Protein AF-A0A7S3UM24-F1 (afdb_monomer)

pLDDT: mean 87.11, std 9.87, range [46.16, 95.75]

InterPro domains:
  IPR007074 LicD/FKTN/FKRP, nucleotidyltransferase domain [PF04991] (9-44)

Structure (mmCIF, N/CA/C/O backbone):
data_AF-A0A7S3UM24-F1
#
_entry.id   AF-A0A7S3UM24-F1
#
loop_
_atom_site.group_PDB
_atom_site.id
_atom_site.type_symbol
_atom_site.label_atom_id
_atom_site.label_alt_id
_atom_site.label_comp_id
_atom_site.label_asym_id
_atom_site.label_entity_id
_atom_site.label_seq_id
_atom_site.pdbx_PDB_ins_code
_atom_site.Cartn_x
_atom_site.Cartn_y
_atom_site.Cartn_z
_atom_site.occupancy
_atom_site.B_iso_or_equiv
_atom_site.auth_seq_id
_atom_site.auth_comp_id
_atom_site.auth_asym_id
_atom_site.auth_atom_id
_atom_site.pdbx_PDB_model_num
ATOM 1 N N . MET A 1 1 ? -18.285 7.051 -3.704 1.00 47.06 1 MET A N 1
ATOM 2 C CA . MET A 1 1 ? -16.974 7.180 -3.045 1.00 47.06 1 MET A CA 1
ATOM 3 C C . MET A 1 1 ? -16.073 7.951 -3.973 1.00 47.06 1 MET A C 1
ATOM 5 O O . MET A 1 1 ? -16.120 7.690 -5.174 1.00 47.06 1 MET A O 1
ATOM 9 N N . ALA A 1 2 ? -15.362 8.944 -3.450 1.00 60.28 2 ALA A N 1
ATOM 10 C CA . ALA A 1 2 ? -14.297 9.575 -4.209 1.00 60.28 2 ALA A CA 1
ATOM 11 C C . ALA A 1 2 ? -13.080 8.645 -4.125 1.00 60.28 2 ALA A C 1
ATOM 13 O O . ALA A 1 2 ? -12.815 8.061 -3.082 1.00 60.28 2 ALA A O 1
ATOM 14 N N . SER A 1 3 ? -12.377 8.435 -5.235 1.00 76.69 3 SER A N 1
ATOM 15 C CA . SER A 1 3 ? -11.085 7.749 -5.179 1.00 76.69 3 SER A CA 1
ATOM 16 C C . SER A 1 3 ? -10.056 8.701 -4.569 1.00 76.69 3 SER A C 1
ATOM 18 O O . SER A 1 3 ? -10.046 9.886 -4.913 1.00 76.69 3 SER A O 1
ATOM 20 N N . VAL A 1 4 ? -9.160 8.183 -3.723 1.00 81.25 4 VAL A N 1
ATOM 21 C CA . VAL A 1 4 ? -7.978 8.921 -3.234 1.00 81.25 4 VAL A CA 1
ATOM 22 C C . VAL A 1 4 ? -7.049 9.307 -4.394 1.00 81.25 4 VAL A C 1
ATOM 24 O O . VAL A 1 4 ? -6.243 10.223 -4.266 1.00 81.25 4 VAL A O 1
ATOM 27 N N . GLY A 1 5 ? -7.209 8.675 -5.563 1.00 82.69 5 GLY A N 1
ATOM 28 C CA . GLY A 1 5 ? -6.452 8.997 -6.769 1.00 82.69 5 GLY A CA 1
ATOM 29 C C . GLY A 1 5 ? -5.032 8.447 -6.733 1.00 82.69 5 GLY A C 1
ATOM 30 O O . GLY A 1 5 ? -4.131 9.072 -7.289 1.00 82.69 5 GLY A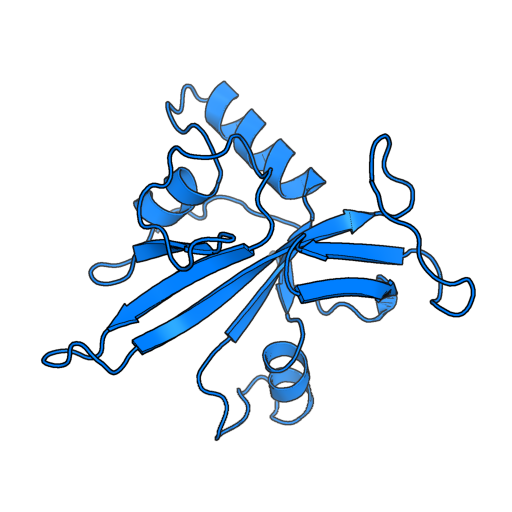 O 1
ATOM 31 N N . LEU A 1 6 ? -4.824 7.320 -6.048 1.00 85.62 6 LEU A N 1
ATOM 32 C CA . LEU A 1 6 ? -3.597 6.540 -6.175 1.00 85.62 6 LEU A CA 1
ATOM 33 C C . LEU A 1 6 ? -3.544 5.951 -7.584 1.00 85.62 6 LEU A C 1
ATOM 35 O O . LEU A 1 6 ? -4.440 5.201 -7.964 1.00 85.62 6 LEU A O 1
ATOM 39 N N . LYS A 1 7 ? -2.515 6.337 -8.335 1.00 86.00 7 LYS A N 1
ATOM 40 C CA . LYS A 1 7 ? -2.190 5.780 -9.649 1.00 86.00 7 LYS A CA 1
ATOM 41 C C . LYS A 1 7 ? -1.044 4.793 -9.504 1.00 86.00 7 LYS A C 1
ATOM 43 O O . LYS A 1 7 ? -0.483 4.661 -8.416 1.00 86.00 7 LYS A O 1
ATOM 48 N N . ASP A 1 8 ? -0.722 4.111 -10.600 1.00 88.88 8 ASP A N 1
ATOM 49 C CA . ASP A 1 8 ? 0.385 3.155 -10.665 1.00 88.88 8 ASP A CA 1
ATOM 50 C C . ASP A 1 8 ? 0.294 2.154 -9.506 1.00 88.88 8 ASP A C 1
ATOM 52 O O . ASP A 1 8 ? 1.189 2.022 -8.666 1.00 88.88 8 ASP A O 1
ATOM 56 N N . SER A 1 9 ? -0.879 1.524 -9.425 1.00 90.88 9 SER A N 1
ATOM 57 C CA . SER A 1 9 ? -1.206 0.501 -8.443 1.00 90.88 9 SER A CA 1
ATOM 58 C C . SER A 1 9 ? -1.236 -0.870 -9.111 1.00 90.88 9 SER A C 1
ATOM 60 O O . SER A 1 9 ? -1.591 -0.996 -10.284 1.00 90.88 9 SER A O 1
ATOM 62 N N . PHE A 1 10 ? -0.833 -1.909 -8.387 1.00 92.06 10 PHE A N 1
ATOM 63 C CA . PHE A 1 10 ? -0.557 -3.226 -8.953 1.00 92.06 10 PHE A CA 1
ATOM 64 C C . PHE A 1 10 ? -1.053 -4.340 -8.043 1.00 92.06 10 PHE A C 1
ATOM 66 O O . PHE A 1 10 ? -0.983 -4.226 -6.821 1.00 92.06 10 PHE A O 1
ATOM 73 N N . LEU A 1 11 ? -1.491 -5.449 -8.642 1.00 92.06 11 LEU A N 1
ATOM 74 C CA . LEU A 1 11 ? -1.609 -6.713 -7.918 1.00 92.06 11 LEU A CA 1
ATOM 75 C C . LEU A 1 11 ? -0.220 -7.320 -7.751 1.00 92.06 11 LEU A C 1
ATOM 77 O O . LEU A 1 11 ? 0.540 -7.407 -8.719 1.00 92.06 11 LEU A O 1
ATOM 81 N N . VAL A 1 12 ? 0.077 -7.797 -6.546 1.00 89.31 12 VAL A N 1
ATOM 82 C CA . VAL A 1 12 ? 1.339 -8.478 -6.234 1.00 89.31 12 VAL A CA 1
ATOM 83 C C . VAL A 1 12 ? 1.080 -9.800 -5.499 1.00 89.31 12 VAL A C 1
ATOM 85 O O . VAL A 1 12 ? -0.062 -10.138 -5.190 1.00 89.31 12 VAL A O 1
ATOM 88 N N . TRP A 1 13 ? 2.132 -10.600 -5.307 1.00 88.69 13 TRP A N 1
ATOM 89 C CA . TRP A 1 13 ? 2.124 -11.827 -4.493 1.00 88.69 13 TRP A CA 1
ATOM 90 C C . TRP A 1 13 ? 0.970 -12.814 -4.780 1.00 88.69 13 TRP A C 1
ATOM 92 O O . TRP A 1 13 ? 0.741 -13.190 -5.938 1.00 88.69 13 TRP A O 1
ATOM 102 N N . GLY A 1 14 ? 0.291 -13.297 -3.729 1.00 91.44 14 GLY A N 1
ATOM 103 C CA . GLY A 1 14 ? -0.810 -14.260 -3.813 1.00 91.44 14 GLY A CA 1
ATOM 104 C C . GLY A 1 14 ? -1.990 -13.710 -4.607 1.00 91.44 14 GLY A C 1
ATOM 105 O O . GLY A 1 14 ? -2.570 -14.426 -5.427 1.00 91.44 14 GLY A O 1
ATOM 106 N N . SER A 1 15 ? -2.243 -12.404 -4.494 1.00 93.31 15 SER A N 1
ATOM 107 C CA . SER A 1 15 ? -3.295 -11.715 -5.247 1.00 93.31 15 SER A CA 1
ATOM 108 C C . SER A 1 15 ? -3.053 -11.727 -6.755 1.00 93.31 15 SER A C 1
ATOM 110 O O . SER A 1 15 ? -3.957 -12.073 -7.521 1.00 93.31 15 SER A O 1
ATOM 112 N N . LEU A 1 16 ? -1.827 -11.441 -7.203 1.00 92.38 16 LEU A N 1
ATOM 113 C CA . LEU A 1 16 ? -1.450 -11.564 -8.615 1.00 92.38 16 LEU A CA 1
ATOM 114 C C . LEU A 1 16 ? -1.560 -13.014 -9.102 1.00 92.38 16 LEU A C 1
ATOM 116 O O . LEU A 1 16 ? -2.127 -13.294 -10.163 1.00 92.38 16 LEU A O 1
ATOM 120 N N . LEU A 1 17 ? -1.035 -13.956 -8.317 1.00 92.69 17 LEU A N 1
ATOM 121 C CA . LEU A 1 17 ? -1.061 -15.372 -8.664 1.00 92.69 17 LEU A CA 1
ATOM 122 C C . LEU A 1 17 ? -2.494 -15.901 -8.793 1.00 92.69 17 LEU A C 1
ATOM 124 O O . LEU A 1 17 ? -2.796 -16.649 -9.729 1.00 92.69 17 LEU A O 1
ATOM 128 N N . GLY A 1 18 ? -3.363 -15.510 -7.864 1.00 93.94 18 GLY A N 1
ATOM 129 C CA . GLY A 1 18 ? -4.779 -15.833 -7.870 1.00 93.94 18 GLY A CA 1
ATOM 130 C C . GLY A 1 18 ? -5.454 -15.284 -9.114 1.00 93.94 18 GLY A C 1
ATOM 131 O O . GLY A 1 18 ? -6.049 -16.055 -9.873 1.00 93.94 18 GLY A 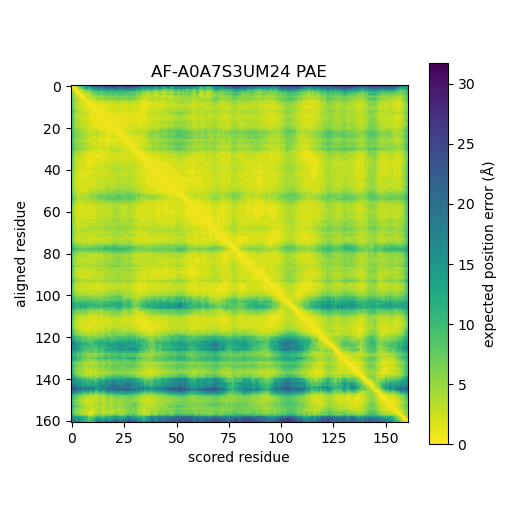O 1
ATOM 132 N N . TRP A 1 19 ? -5.262 -13.988 -9.379 1.00 93.44 19 TRP A N 1
ATOM 133 C CA . TRP A 1 19 ? -5.838 -13.317 -10.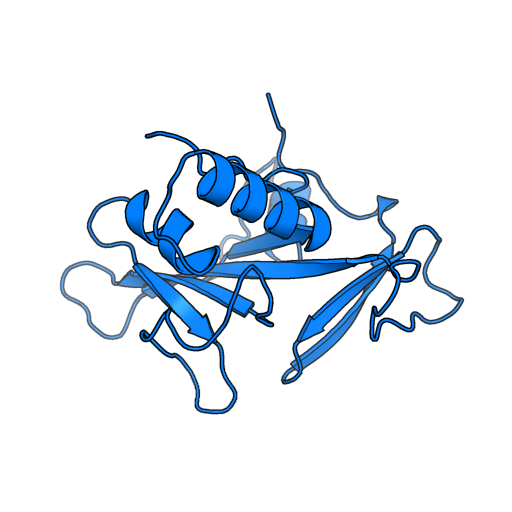539 1.00 93.44 19 TRP A CA 1
ATOM 134 C C . TRP A 1 19 ? -5.473 -14.045 -11.837 1.00 93.44 19 TRP A C 1
ATOM 136 O O . TRP A 1 19 ? -6.351 -14.373 -12.642 1.00 93.44 19 TRP A O 1
ATOM 146 N N . TYR A 1 20 ? -4.193 -14.389 -12.000 1.00 92.19 20 TYR A N 1
ATOM 147 C CA . TYR A 1 20 ? -3.691 -15.095 -13.177 1.00 92.19 20 TYR A CA 1
ATOM 148 C C . TYR A 1 20 ? -4.254 -16.520 -13.305 1.00 92.19 20 TYR A C 1
ATOM 150 O O . TYR A 1 20 ? -4.658 -16.939 -14.390 1.00 92.19 20 TYR A O 1
ATOM 158 N N . ARG A 1 21 ? -4.290 -17.290 -12.210 1.00 95.69 21 ARG A N 1
ATOM 159 C CA . ARG A 1 21 ? -4.699 -18.709 -12.233 1.00 95.69 21 ARG A CA 1
ATOM 160 C C . ARG A 1 21 ? -6.208 -18.921 -12.261 1.00 95.69 21 ARG A C 1
ATOM 162 O O . ARG A 1 21 ? -6.658 -19.991 -12.674 1.00 95.69 21 ARG A O 1
ATOM 169 N N . HIS A 1 22 ? -6.979 -17.941 -11.806 1.00 94.00 22 HIS A N 1
ATOM 170 C CA . HIS A 1 22 ? -8.405 -18.100 -11.533 1.00 94.00 22 HIS A CA 1
ATOM 171 C C . HIS A 1 22 ? -9.280 -17.102 -12.297 1.00 94.00 22 HIS A C 1
ATOM 173 O O . HIS A 1 22 ? -10.359 -16.756 -11.826 1.00 94.00 22 HIS A O 1
ATOM 179 N N . ASN A 1 23 ? -8.857 -16.671 -13.493 1.00 92.06 23 ASN A N 1
ATOM 180 C CA . ASN A 1 23 ? -9.622 -15.771 -14.369 1.00 92.06 23 ASN A CA 1
ATOM 181 C C . ASN A 1 23 ? -10.076 -14.486 -13.651 1.00 92.06 23 ASN A C 1
ATOM 183 O O . ASN A 1 23 ? -11.247 -14.109 -13.712 1.00 92.06 23 ASN A O 1
ATOM 187 N N . GLY A 1 24 ? -9.151 -13.843 -12.941 1.00 89.31 24 GLY A N 1
ATOM 188 C CA . GLY A 1 24 ? -9.425 -12.660 -12.130 1.00 89.31 24 GLY A CA 1
ATOM 189 C C . GLY A 1 24 ? -9.975 -12.945 -10.730 1.00 89.31 24 GLY A C 1
ATOM 190 O O . GLY A 1 24 ? -10.388 -12.015 -10.046 1.00 89.31 24 GLY A O 1
ATOM 191 N N . GLY A 1 25 ? -10.012 -14.212 -10.309 1.00 90.56 25 GLY A N 1
ATOM 192 C CA . GLY A 1 25 ? -10.391 -14.619 -8.956 1.00 90.56 25 GLY A CA 1
ATOM 193 C C . GLY A 1 25 ? -9.237 -14.576 -7.953 1.00 90.56 25 GLY A C 1
ATOM 194 O O . GLY A 1 25 ? -8.085 -14.369 -8.312 1.00 90.56 25 GLY A O 1
ATOM 195 N N . VAL A 1 26 ? -9.557 -14.825 -6.686 1.00 92.00 26 VAL A N 1
ATOM 196 C CA . VAL A 1 26 ? -8.577 -15.011 -5.604 1.00 92.00 26 VAL A CA 1
ATOM 197 C C . VAL A 1 26 ? -8.201 -16.486 -5.458 1.00 92.00 26 VAL A C 1
ATOM 199 O O . VAL A 1 26 ? -8.940 -17.370 -5.907 1.00 92.00 26 VAL A O 1
ATOM 202 N N . ILE A 1 27 ? -7.068 -16.773 -4.814 1.00 94.81 27 ILE A N 1
ATOM 203 C CA . ILE A 1 27 ? -6.740 -18.145 -4.419 1.00 94.81 27 ILE A CA 1
ATOM 204 C C . ILE A 1 27 ? -7.782 -18.598 -3.376 1.00 94.81 27 ILE A C 1
ATOM 206 O O . ILE A 1 27 ? -7.985 -17.901 -2.387 1.00 94.81 27 ILE A O 1
ATOM 210 N N . PRO A 1 28 ? -8.457 -19.756 -3.534 1.00 92.50 28 PRO A N 1
ATOM 211 C CA . PRO A 1 28 ? -9.575 -20.131 -2.653 1.00 92.50 28 PRO A CA 1
ATOM 212 C C . PRO A 1 28 ? -9.226 -20.342 -1.173 1.00 92.50 28 PRO A C 1
ATOM 214 O O . PRO A 1 28 ? -10.128 -20.484 -0.351 1.00 92.50 28 PRO A O 1
ATOM 217 N N . TRP A 1 29 ? -7.937 -20.446 -0.857 1.00 90.81 29 TRP A N 1
ATOM 218 C CA . TRP A 1 29 ? -7.412 -20.606 0.497 1.00 90.81 29 TRP A CA 1
ATOM 219 C C . TRP A 1 29 ? -6.520 -19.435 0.933 1.00 90.81 29 TRP A C 1
ATOM 221 O O . TRP A 1 29 ? -5.925 -19.535 2.004 1.00 90.81 29 TRP A O 1
ATOM 231 N N . ASP A 1 30 ? -6.413 -18.367 0.130 1.00 91.12 30 ASP A N 1
ATOM 232 C CA . ASP A 1 30 ? -5.825 -17.112 0.612 1.00 91.12 30 ASP A CA 1
ATOM 233 C C . ASP A 1 30 ? -6.726 -16.513 1.686 1.00 91.12 30 ASP A C 1
ATOM 235 O O . ASP A 1 30 ? -7.956 -16.624 1.629 1.00 91.12 30 ASP A O 1
ATOM 239 N N . PHE A 1 31 ? -6.097 -15.893 2.676 1.00 86.88 31 PHE A N 1
ATOM 240 C CA . PHE A 1 31 ? -6.780 -15.215 3.776 1.00 86.88 31 PHE A CA 1
ATOM 241 C C . PHE A 1 31 ? -6.604 -13.693 3.724 1.00 86.88 31 PHE A C 1
ATOM 243 O O . PHE A 1 31 ? -7.259 -12.980 4.486 1.00 86.88 31 PHE A O 1
ATOM 250 N N . ASP A 1 32 ? -5.787 -13.211 2.793 1.00 91.69 32 ASP A N 1
ATOM 251 C CA . ASP A 1 32 ? -5.442 -11.819 2.579 1.00 91.69 32 ASP A CA 1
ATOM 252 C C . ASP A 1 32 ? -5.394 -11.447 1.093 1.00 91.69 32 ASP A C 1
ATOM 254 O O . ASP A 1 32 ? -5.637 -12.257 0.193 1.00 91.69 32 ASP A O 1
ATOM 258 N N . GLY A 1 33 ? -5.183 -10.158 0.853 1.00 93.44 33 GLY A N 1
ATOM 259 C CA . GLY A 1 33 ? -4.892 -9.614 -0.460 1.00 93.44 33 GLY A CA 1
ATOM 260 C C . GLY A 1 33 ? -3.655 -8.731 -0.404 1.00 93.44 33 GLY A C 1
ATOM 261 O O . GLY A 1 33 ? -3.336 -8.185 0.645 1.00 93.44 33 GLY A O 1
ATOM 262 N N . ASP A 1 34 ? -3.013 -8.525 -1.546 1.00 92.38 34 ASP A N 1
ATOM 263 C CA . ASP A 1 34 ? -1.819 -7.704 -1.663 1.00 92.38 34 ASP A CA 1
ATOM 264 C C . ASP A 1 34 ? -1.934 -6.778 -2.865 1.00 92.38 34 ASP A C 1
ATOM 266 O O . ASP A 1 34 ? -2.082 -7.210 -4.019 1.00 92.38 34 ASP A O 1
ATOM 270 N N . ILE A 1 35 ? -1.806 -5.489 -2.588 1.00 93.12 35 ILE A N 1
ATOM 271 C CA . ILE A 1 35 ? -1.654 -4.456 -3.599 1.00 93.12 35 ILE A CA 1
ATOM 272 C C . ILE A 1 35 ? -0.357 -3.701 -3.356 1.00 93.12 35 ILE A C 1
ATOM 274 O O . ILE A 1 35 ? 0.104 -3.554 -2.227 1.00 93.12 35 ILE A O 1
ATOM 278 N N . ALA A 1 36 ? 0.231 -3.194 -4.426 1.00 92.19 36 ALA A N 1
ATOM 279 C CA . ALA A 1 36 ? 1.396 -2.336 -4.343 1.00 92.19 36 ALA A CA 1
ATOM 280 C C . ALA A 1 36 ? 1.154 -1.034 -5.097 1.00 92.19 36 ALA A C 1
ATOM 282 O O . ALA A 1 36 ? 0.377 -1.006 -6.049 1.00 92.19 36 ALA A O 1
ATOM 283 N N . VAL A 1 37 ? 1.807 0.043 -4.677 1.00 92.56 37 VAL A N 1
ATOM 284 C CA . VAL A 1 37 ? 1.711 1.366 -5.302 1.00 92.56 37 VAL A CA 1
ATOM 285 C C . VAL A 1 37 ? 3.106 1.953 -5.445 1.00 92.56 37 VAL A C 1
ATOM 287 O O . VAL A 1 37 ? 3.920 1.848 -4.524 1.00 92.56 37 VAL A O 1
ATOM 290 N N . MET A 1 38 ? 3.387 2.614 -6.570 1.00 91.00 38 MET A N 1
ATOM 291 C CA . MET A 1 38 ? 4.633 3.374 -6.698 1.00 91.00 38 MET A CA 1
ATOM 292 C C . MET A 1 38 ? 4.674 4.507 -5.675 1.00 91.00 38 MET A C 1
ATOM 294 O O . MET A 1 38 ? 3.788 5.366 -5.634 1.00 91.00 38 MET A O 1
ATOM 298 N N . LYS A 1 39 ? 5.741 4.560 -4.879 1.00 91.06 39 LYS A N 1
ATOM 299 C CA . LYS A 1 39 ? 5.935 5.576 -3.843 1.00 91.06 39 LYS A CA 1
ATOM 300 C C . LYS A 1 39 ? 5.958 6.989 -4.425 1.00 91.06 39 LYS A C 1
ATOM 302 O O . LYS A 1 39 ? 5.359 7.894 -3.851 1.00 91.06 39 LYS A O 1
ATOM 307 N N . GLU A 1 40 ? 6.548 7.164 -5.610 1.00 89.94 40 GLU A N 1
ATOM 308 C CA . GLU A 1 40 ? 6.502 8.421 -6.369 1.00 89.94 40 GLU A CA 1
ATOM 309 C C . GLU A 1 40 ? 5.061 8.848 -6.688 1.00 89.94 40 GLU A C 1
ATOM 311 O O . GLU A 1 40 ? 4.676 9.979 -6.383 1.00 89.94 40 GLU A O 1
ATOM 316 N N . SER A 1 41 ? 4.233 7.941 -7.227 1.00 91.56 41 SER A N 1
ATOM 317 C CA . SER A 1 41 ? 2.824 8.247 -7.496 1.00 91.56 41 SER A CA 1
ATOM 318 C C . SER A 1 41 ? 2.065 8.557 -6.209 1.00 91.56 41 SER A C 1
ATOM 320 O O . SER A 1 41 ? 1.225 9.456 -6.196 1.00 91.56 41 SER A O 1
ATOM 322 N N . CYS A 1 42 ? 2.339 7.831 -5.128 1.00 93.81 42 CYS A N 1
ATOM 323 C CA . CYS A 1 42 ? 1.709 8.081 -3.840 1.00 93.81 42 CYS A CA 1
ATOM 324 C C . CYS A 1 42 ? 2.055 9.480 -3.302 1.00 93.81 42 CYS A C 1
ATOM 326 O O . CYS A 1 42 ? 1.163 10.231 -2.896 1.00 93.81 42 CYS A O 1
ATOM 328 N N . ASN A 1 43 ? 3.332 9.866 -3.361 1.00 93.62 43 ASN A N 1
ATOM 329 C CA . ASN A 1 43 ? 3.792 11.189 -2.949 1.00 93.62 43 ASN A CA 1
ATOM 330 C C . ASN A 1 43 ? 3.139 12.292 -3.797 1.00 93.62 43 ASN A C 1
ATOM 332 O O . ASN A 1 43 ? 2.616 13.257 -3.241 1.00 93.62 43 ASN A O 1
ATOM 336 N N . ALA A 1 44 ? 3.049 12.104 -5.117 1.00 93.56 44 ALA A N 1
ATOM 337 C CA . ALA A 1 44 ? 2.353 13.036 -6.003 1.00 93.56 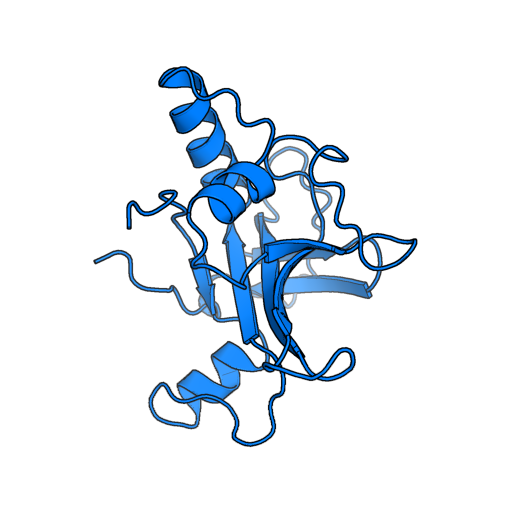44 ALA A CA 1
ATOM 338 C C . ALA A 1 44 ? 0.860 13.192 -5.646 1.00 93.56 44 ALA A C 1
ATOM 340 O O . ALA A 1 44 ? 0.307 14.296 -5.714 1.00 93.56 44 ALA A O 1
ATOM 341 N N . THR A 1 45 ? 0.196 12.109 -5.229 1.00 94.38 45 THR A N 1
ATOM 342 C CA . THR A 1 45 ? -1.190 12.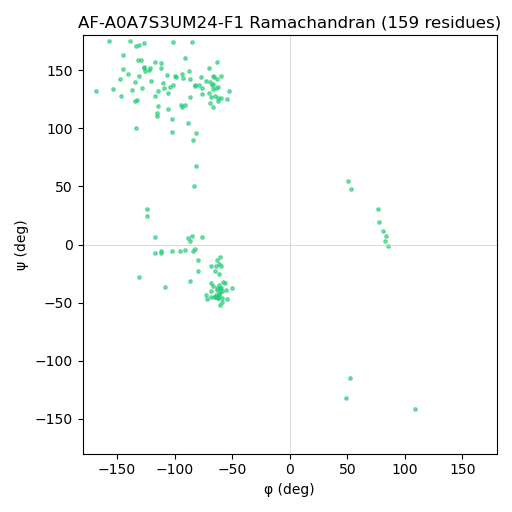154 -4.741 1.00 94.38 45 THR A CA 1
ATOM 343 C C . THR A 1 45 ? -1.307 12.976 -3.455 1.00 94.38 45 THR A C 1
ATOM 345 O O . THR A 1 45 ? -2.212 13.809 -3.347 1.00 94.38 45 THR A O 1
ATOM 348 N N . ILE A 1 46 ? -0.386 12.812 -2.502 1.00 95.50 46 ILE A N 1
ATOM 349 C CA . ILE A 1 46 ? -0.370 13.600 -1.261 1.00 95.50 46 ILE A CA 1
ATOM 350 C C . ILE A 1 46 ? -0.121 15.084 -1.535 1.00 95.50 46 ILE A C 1
ATOM 352 O O . ILE A 1 46 ? -0.884 15.922 -1.048 1.00 95.50 46 ILE A O 1
ATOM 356 N N . ASP A 1 47 ? 0.840 15.415 -2.394 1.00 95.06 47 ASP A N 1
ATOM 357 C CA . ASP A 1 47 ? 1.116 16.797 -2.797 1.00 95.06 47 ASP A CA 1
ATOM 358 C C . ASP A 1 47 ? -0.113 17.459 -3.442 1.00 95.06 47 ASP A C 1
ATOM 360 O O . ASP A 1 47 ? -0.444 18.624 -3.178 1.00 95.06 47 ASP A O 1
ATOM 364 N N . ALA A 1 48 ? -0.848 16.704 -4.265 1.00 94.25 48 ALA A N 1
ATOM 365 C CA . ALA A 1 48 ? -2.086 17.168 -4.880 1.00 94.25 48 ALA A CA 1
ATOM 366 C C . ALA A 1 48 ? -3.206 17.392 -3.847 1.00 94.25 48 ALA A C 1
ATOM 368 O O . ALA A 1 48 ? -4.000 18.327 -3.996 1.00 94.25 48 ALA A O 1
ATOM 369 N N . LEU A 1 49 ? -3.283 16.565 -2.800 1.00 93.88 49 LEU A N 1
ATOM 370 C CA . LEU A 1 49 ? -4.223 16.745 -1.690 1.00 93.88 49 LEU A CA 1
ATOM 371 C C . LEU A 1 49 ? -3.861 17.978 -0.849 1.00 93.88 49 LEU A C 1
ATOM 373 O O . LEU A 1 49 ? -4.741 18.796 -0.567 1.00 93.88 49 LEU A O 1
ATOM 377 N N . HIS A 1 50 ? -2.584 18.172 -0.507 1.00 94.56 50 HIS A N 1
ATOM 378 C CA . HIS A 1 50 ? -2.107 19.365 0.210 1.00 94.56 50 HIS A CA 1
ATOM 379 C C . HIS A 1 50 ? -2.358 20.646 -0.579 1.00 94.56 50 HIS A C 1
ATOM 381 O O . HIS A 1 50 ? -2.832 21.634 -0.020 1.00 94.56 50 HIS A O 1
ATOM 387 N N . SER A 1 51 ? -2.144 20.615 -1.895 1.00 94.75 51 SER A N 1
ATOM 388 C CA . SER A 1 51 ? -2.426 21.746 -2.790 1.00 94.75 51 SER A CA 1
ATOM 389 C C . SER A 1 51 ? -3.906 22.147 -2.805 1.00 94.75 51 SER A C 1
ATOM 391 O O . SER A 1 51 ? -4.238 23.300 -3.076 1.00 94.75 51 SER A O 1
ATOM 393 N N . LYS A 1 52 ? -4.811 21.213 -2.482 1.00 94.00 52 LYS A N 1
ATOM 394 C CA . LYS A 1 52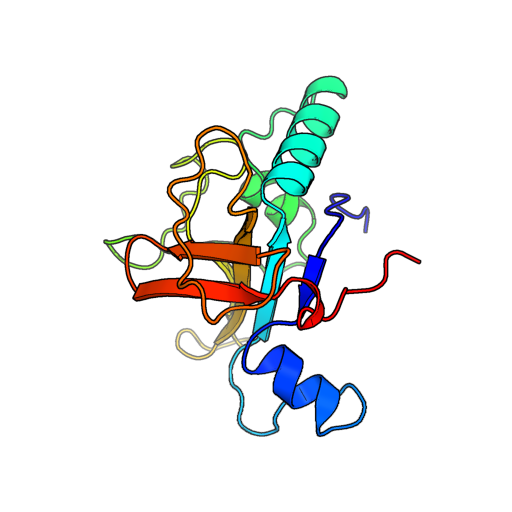 ? -6.253 21.461 -2.314 1.00 94.00 52 LYS A CA 1
ATOM 395 C C . LYS A 1 52 ? -6.632 21.879 -0.887 1.00 94.00 52 LYS A C 1
ATOM 397 O O . LYS A 1 52 ? -7.816 22.025 -0.594 1.00 94.00 52 LYS A O 1
ATOM 402 N N . GLY A 1 53 ? -5.652 22.076 -0.005 1.00 92.75 53 GLY A N 1
ATOM 403 C CA . GLY A 1 53 ? -5.858 22.436 1.396 1.00 92.75 53 GLY A CA 1
ATOM 404 C C . GLY A 1 53 ? -6.271 21.264 2.285 1.00 92.75 53 GLY A C 1
ATOM 405 O O . GLY A 1 53 ? -6.826 21.494 3.358 1.00 92.75 53 GLY A O 1
ATOM 406 N N . SER A 1 54 ? -6.034 20.019 1.855 1.00 90.06 54 SER A N 1
ATOM 407 C CA . SER A 1 54 ? -6.250 18.858 2.719 1.00 90.06 54 SER A CA 1
ATOM 408 C C . SER A 1 54 ? -5.305 18.907 3.923 1.00 90.06 54 SER A C 1
ATOM 410 O O . SER A 1 54 ? -4.113 19.163 3.768 1.00 90.06 54 SER A O 1
ATOM 412 N N . GLY A 1 55 ? -5.836 18.643 5.119 1.00 91.31 55 GLY A N 1
ATOM 413 C CA . GLY A 1 55 ? -5.063 18.555 6.363 1.00 91.31 55 GLY A CA 1
ATOM 414 C C . GLY A 1 55 ? -4.440 17.180 6.622 1.00 91.31 55 GLY A C 1
ATOM 415 O O . GLY A 1 55 ? -3.926 16.956 7.716 1.00 91.31 55 GLY A O 1
ATOM 416 N N . VAL A 1 56 ? -4.523 16.251 5.662 1.00 94.25 56 VAL A N 1
ATOM 417 C CA . VAL A 1 56 ? -3.957 14.898 5.793 1.00 94.25 56 VAL A CA 1
ATOM 418 C C . VAL A 1 56 ? -2.434 14.950 5.861 1.00 94.25 56 VAL A C 1
ATOM 420 O O . VAL A 1 56 ? -1.792 15.683 5.117 1.00 94.25 56 VAL A O 1
ATOM 423 N N . ARG A 1 57 ? -1.833 14.160 6.746 1.00 95.12 57 ARG A N 1
ATOM 424 C CA . ARG A 1 57 ? -0.375 14.070 6.913 1.00 95.12 57 ARG A CA 1
ATOM 425 C C . ARG A 1 57 ? 0.269 13.056 5.966 1.00 95.12 57 ARG A C 1
ATOM 427 O O . ARG A 1 57 ? 1.433 13.205 5.602 1.00 95.12 57 ARG A O 1
ATOM 434 N N . ASN A 1 58 ? -0.466 12.004 5.629 1.00 95.75 58 ASN A N 1
ATOM 435 C CA . ASN A 1 58 ? 0.031 10.847 4.899 1.00 95.75 58 ASN A CA 1
ATOM 436 C C . ASN A 1 58 ? -1.106 10.111 4.181 1.00 95.75 58 ASN A C 1
ATOM 438 O O . ASN A 1 58 ? -2.285 10.454 4.328 1.00 95.75 58 ASN A O 1
ATOM 442 N N . ILE A 1 59 ? -0.733 9.099 3.400 1.00 95.19 59 ILE A N 1
ATOM 443 C CA . ILE A 1 59 ? -1.675 8.333 2.586 1.00 95.19 59 ILE A CA 1
ATOM 444 C C . ILE A 1 59 ? -2.637 7.476 3.402 1.00 95.19 59 ILE A C 1
ATOM 446 O O . ILE A 1 59 ? -3.801 7.377 3.022 1.00 95.19 59 ILE A O 1
ATOM 450 N N . ALA A 1 60 ? -2.214 6.940 4.551 1.00 95.62 60 ALA A N 1
ATOM 451 C CA . ALA A 1 60 ? -3.103 6.157 5.406 1.00 95.62 60 ALA A CA 1
ATOM 452 C C . ALA A 1 60 ? -4.322 6.975 5.843 1.00 95.62 60 ALA A C 1
ATOM 454 O O . ALA A 1 60 ? -5.442 6.504 5.700 1.00 95.62 60 ALA A O 1
ATOM 455 N N . GLN A 1 61 ? -4.127 8.221 6.285 1.00 95.44 61 GLN A N 1
ATOM 456 C CA . GLN A 1 61 ? -5.234 9.104 6.676 1.00 95.44 61 GLN A CA 1
ATOM 457 C C . GLN A 1 61 ? -6.170 9.444 5.511 1.00 95.44 61 GLN A C 1
ATOM 459 O O . GLN A 1 61 ? -7.379 9.558 5.701 1.00 95.44 61 GLN A O 1
ATOM 464 N N . ALA A 1 62 ? -5.615 9.634 4.310 1.00 94.31 62 ALA A N 1
ATOM 465 C CA . ALA A 1 62 ? -6.409 9.936 3.124 1.00 94.31 62 ALA A CA 1
ATOM 466 C C . ALA A 1 62 ? -7.267 8.737 2.692 1.00 94.31 62 ALA A C 1
ATOM 468 O O . ALA A 1 62 ? -8.423 8.923 2.325 1.00 94.31 62 ALA A O 1
ATOM 469 N N . VAL A 1 63 ? -6.716 7.521 2.758 1.00 93.81 63 VAL A N 1
ATOM 470 C CA . VAL A 1 63 ? -7.447 6.287 2.439 1.00 93.81 63 VAL A CA 1
ATOM 471 C C . VAL A 1 63 ? -8.466 5.951 3.518 1.00 93.81 63 VAL A C 1
ATOM 473 O O . VAL A 1 63 ? -9.616 5.699 3.176 1.00 93.81 63 VAL A O 1
ATOM 476 N N . ASP A 1 64 ? -8.087 6.011 4.796 1.00 94.50 64 ASP A N 1
ATOM 477 C CA . ASP A 1 64 ? -8.963 5.694 5.932 1.00 94.50 64 ASP A CA 1
ATOM 478 C C . ASP A 1 64 ? -10.256 6.524 5.921 1.00 94.50 64 ASP A C 1
ATOM 480 O O . ASP A 1 64 ? -11.343 5.993 6.131 1.00 94.50 64 ASP A O 1
ATOM 484 N N . ALA A 1 65 ? -10.165 7.806 5.548 1.00 92.25 65 ALA A N 1
ATOM 485 C CA . ALA A 1 65 ? -11.319 8.697 5.435 1.00 92.25 65 ALA A CA 1
ATOM 486 C C . ALA A 1 65 ? -12.335 8.295 4.344 1.00 92.25 65 ALA A C 1
ATOM 488 O O . ALA A 1 65 ? -13.497 8.700 4.415 1.00 92.25 65 ALA A O 1
ATOM 489 N N . GLU A 1 66 ? -11.915 7.526 3.337 1.00 92.25 66 GLU A N 1
ATOM 490 C CA . GLU A 1 66 ? -12.764 7.063 2.231 1.00 92.25 66 GLU A CA 1
ATOM 491 C C . GLU A 1 66 ? -13.206 5.598 2.395 1.00 92.25 66 GLU A C 1
ATOM 493 O O . GLU A 1 66 ? -14.012 5.102 1.596 1.00 92.25 66 GLU A O 1
ATOM 498 N N . LEU A 1 67 ? -12.699 4.889 3.412 1.00 91.81 67 LEU A N 1
ATOM 499 C CA . LEU A 1 67 ? -13.039 3.490 3.640 1.00 91.81 67 LEU A CA 1
ATOM 500 C C . LEU A 1 67 ? -14.521 3.322 4.031 1.00 91.81 67 LEU A C 1
ATOM 502 O O . LEU A 1 67 ? -15.101 4.163 4.725 1.00 91.81 67 LEU A O 1
ATOM 506 N N . PRO A 1 68 ? -15.177 2.226 3.601 1.00 91.50 68 PRO A N 1
ATOM 507 C CA . PRO A 1 68 ? -16.528 1.913 4.049 1.00 91.50 68 PRO A CA 1
ATOM 508 C C . PRO A 1 68 ? -16.581 1.657 5.561 1.00 91.50 68 PRO A C 1
ATOM 510 O O . PRO A 1 68 ? -15.606 1.222 6.168 1.00 91.50 68 PRO A O 1
ATOM 513 N N . GLU A 1 69 ? -17.763 1.823 6.158 1.00 90.50 69 GLU A N 1
ATOM 514 C CA . GLU A 1 69 ? -17.977 1.519 7.577 1.00 90.50 69 GLU A CA 1
ATOM 515 C C . GLU A 1 69 ? -17.517 0.093 7.939 1.00 90.50 69 GLU A C 1
ATOM 517 O O . GLU A 1 69 ? -17.860 -0.890 7.272 1.00 90.50 69 GLU A O 1
ATOM 522 N N . GLY A 1 70 ? -16.750 -0.008 9.028 1.00 89.94 70 GLY A N 1
ATOM 523 C CA . GLY A 1 70 ? -16.203 -1.263 9.541 1.00 89.94 70 GLY A CA 1
ATOM 524 C C . GLY A 1 70 ? -14.887 -1.702 8.898 1.00 89.94 70 GLY A C 1
ATOM 525 O O . GLY A 1 70 ? -14.368 -2.742 9.298 1.00 89.94 70 GLY A O 1
ATOM 526 N N . TYR A 1 71 ? -14.367 -0.944 7.931 1.00 93.06 71 TYR A N 1
ATOM 527 C CA . TYR A 1 71 ? -12.983 -1.042 7.481 1.00 93.06 71 TYR A CA 1
ATOM 528 C C . TYR A 1 71 ? -12.158 0.062 8.136 1.00 93.06 71 TYR A C 1
ATOM 530 O O . TYR A 1 71 ? -12.657 1.171 8.329 1.00 93.06 71 TYR A O 1
ATOM 538 N N . HIS A 1 72 ? -10.902 -0.234 8.447 1.00 93.31 72 HIS A N 1
ATOM 539 C CA . HIS A 1 72 ? -9.961 0.744 8.984 1.00 93.31 72 HIS A CA 1
ATOM 540 C C . HIS A 1 72 ? -8.554 0.469 8.466 1.00 93.31 72 HIS A C 1
ATOM 542 O O . HIS A 1 72 ? -8.196 -0.671 8.160 1.00 93.31 72 HIS A O 1
ATOM 548 N N . MET A 1 73 ? -7.763 1.529 8.357 1.00 95.75 73 MET A N 1
ATOM 549 C CA . MET A 1 73 ? -6.351 1.442 8.020 1.00 95.75 73 MET A CA 1
ATOM 550 C C . MET A 1 73 ? -5.514 1.217 9.283 1.00 95.75 73 MET A C 1
ATOM 552 O O . MET A 1 73 ? -5.766 1.818 10.329 1.00 95.75 73 MET A O 1
ATOM 556 N N . VAL A 1 74 ? -4.469 0.403 9.171 1.00 95.12 74 VAL A N 1
ATOM 557 C CA . VAL A 1 74 ? -3.419 0.246 10.182 1.00 95.12 74 VAL A CA 1
ATOM 558 C C . VAL A 1 74 ? -2.040 0.333 9.537 1.00 95.12 74 VAL A C 1
ATOM 560 O O . VAL A 1 74 ? -1.874 0.131 8.334 1.00 95.12 74 VAL A O 1
ATOM 563 N N . THR A 1 75 ? -1.043 0.641 10.359 1.00 93.75 75 THR A N 1
ATOM 564 C CA . THR A 1 75 ? 0.371 0.585 9.979 1.00 93.75 75 THR A CA 1
ATOM 565 C C . THR A 1 75 ? 0.999 -0.683 10.532 1.00 93.75 75 THR A C 1
ATOM 567 O O . THR A 1 75 ? 0.768 -1.011 11.697 1.00 93.75 75 THR A O 1
ATOM 570 N N . ILE A 1 76 ? 1.822 -1.359 9.735 1.00 89.44 76 ILE A N 1
ATOM 571 C CA . ILE A 1 76 ? 2.639 -2.478 10.207 1.00 89.44 76 ILE A CA 1
ATOM 572 C C . ILE A 1 76 ? 4.028 -1.945 10.578 1.00 89.44 76 ILE A C 1
ATOM 574 O O . ILE A 1 76 ? 4.717 -1.341 9.755 1.00 89.44 76 ILE A O 1
ATOM 578 N N . THR A 1 77 ? 4.417 -2.115 11.842 1.00 82.62 77 THR A N 1
ATOM 579 C CA . THR A 1 77 ? 5.673 -1.618 12.426 1.00 82.62 77 THR A CA 1
ATOM 580 C C . THR A 1 77 ? 6.466 -2.742 13.099 1.00 82.62 77 THR A C 1
ATOM 582 O O . THR A 1 77 ? 5.963 -3.852 13.273 1.00 82.62 77 THR A O 1
ATOM 585 N N . ASP A 1 78 ? 7.694 -2.441 13.540 1.00 76.19 78 ASP A N 1
ATOM 586 C CA . ASP A 1 78 ? 8.517 -3.339 14.375 1.00 76.19 78 ASP A CA 1
ATOM 587 C C . ASP A 1 78 ? 7.776 -3.888 15.603 1.00 76.19 78 ASP A C 1
ATOM 589 O O . ASP A 1 78 ? 7.954 -5.041 15.999 1.00 76.19 78 ASP A O 1
ATOM 593 N N . ASP A 1 79 ? 6.945 -3.044 16.215 1.00 81.50 79 ASP A N 1
ATOM 594 C CA . ASP A 1 79 ? 6.212 -3.349 17.443 1.00 81.50 79 ASP A CA 1
ATOM 595 C C . ASP A 1 79 ? 4.869 -4.056 17.164 1.00 81.50 79 ASP A C 1
ATOM 597 O O . ASP A 1 79 ? 4.110 -4.353 18.092 1.00 81.50 79 ASP A O 1
ATOM 601 N N . GLY A 1 80 ? 4.577 -4.348 15.891 1.00 86.69 80 GLY A N 1
ATOM 602 C CA . GLY A 1 80 ? 3.376 -5.027 15.424 1.00 86.69 80 GLY A CA 1
ATOM 603 C C . GLY A 1 80 ? 2.413 -4.097 14.686 1.00 86.69 80 GLY A C 1
ATOM 604 O O . GLY A 1 80 ? 2.808 -3.250 13.892 1.00 86.69 80 GLY A O 1
ATOM 605 N N . VAL A 1 81 ? 1.114 -4.292 14.908 1.00 90.00 81 VAL A N 1
ATOM 606 C CA . VAL A 1 81 ? 0.064 -3.506 14.248 1.00 90.00 81 VAL A CA 1
ATOM 607 C C . VAL A 1 81 ? -0.208 -2.234 15.047 1.00 90.00 81 VAL A C 1
ATOM 609 O O . VAL A 1 81 ? -0.501 -2.297 16.242 1.00 90.00 81 VAL A O 1
ATOM 612 N N . SER A 1 82 ? -0.160 -1.079 14.384 1.00 92.50 82 SER A N 1
ATOM 613 C CA . SER A 1 82 ? -0.472 0.220 14.977 1.00 92.50 82 SER A CA 1
ATOM 614 C C . SER A 1 82 ? -1.685 0.865 14.315 1.00 92.50 82 SER A C 1
ATOM 616 O O . SER A 1 82 ? -1.722 1.070 13.102 1.00 92.50 82 SER A O 1
ATOM 618 N N . THR A 1 83 ? -2.655 1.267 15.134 1.00 93.06 83 THR A N 1
ATOM 619 C CA . THR A 1 83 ? -3.787 2.106 14.712 1.00 93.06 83 THR A CA 1
ATOM 620 C C . THR A 1 83 ? -3.447 3.600 14.727 1.00 93.06 83 THR A C 1
ATOM 622 O O . THR A 1 83 ? -4.277 4.425 14.352 1.00 93.06 83 THR A O 1
ATOM 625 N N . ASP A 1 84 ? -2.257 3.986 15.203 1.00 93.62 84 ASP A N 1
ATOM 626 C CA . ASP A 1 84 ? -1.804 5.376 15.158 1.00 93.62 84 ASP A CA 1
ATOM 627 C C . ASP A 1 84 ? -1.238 5.701 13.773 1.00 93.62 84 ASP A C 1
ATOM 629 O O . ASP A 1 84 ? -0.063 5.476 13.466 1.00 93.62 84 ASP A O 1
ATOM 633 N N . LEU A 1 85 ? -2.099 6.286 12.944 1.00 94.25 85 LEU A N 1
ATOM 634 C CA . LEU A 1 85 ? -1.767 6.706 11.588 1.00 94.25 85 LEU A CA 1
ATOM 635 C C . LEU A 1 85 ? -0.931 7.994 11.540 1.00 94.25 85 LEU A C 1
ATOM 637 O O . LEU A 1 85 ? -0.737 8.540 10.462 1.00 94.25 85 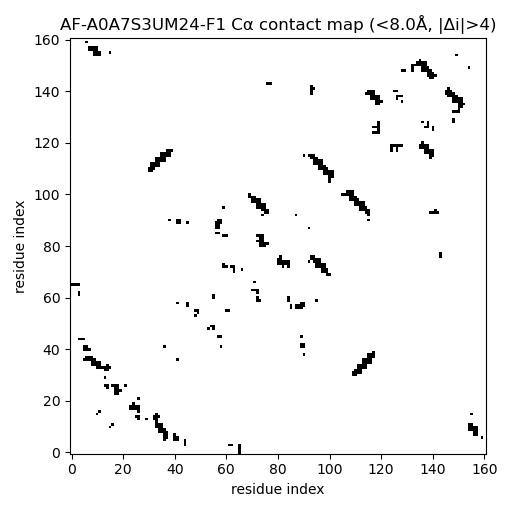LEU A O 1
ATOM 641 N N . THR A 1 86 ? -0.469 8.554 12.663 1.00 91.88 86 THR A N 1
ATOM 642 C CA . THR A 1 86 ? 0.315 9.808 12.676 1.00 91.88 86 THR A CA 1
ATOM 643 C C . THR A 1 86 ? 1.830 9.589 12.683 1.00 91.88 86 THR A C 1
ATOM 645 O O . THR A 1 86 ? 2.601 10.545 12.545 1.00 91.88 86 THR A O 1
ATOM 648 N N . THR A 1 87 ? 2.253 8.331 12.790 1.00 90.38 87 THR A N 1
ATOM 649 C CA . THR A 1 87 ? 3.643 7.896 12.997 1.00 90.38 87 THR A CA 1
ATOM 650 C C . THR A 1 87 ? 4.573 8.155 11.810 1.00 90.38 87 THR A C 1
ATOM 652 O O . THR A 1 87 ? 5.784 8.247 11.997 1.00 90.38 87 THR A O 1
ATOM 655 N N . PHE A 1 88 ? 4.026 8.369 10.613 1.00 92.38 88 PHE A N 1
ATOM 656 C CA . PHE A 1 88 ? 4.788 8.652 9.397 1.00 92.38 88 PHE A CA 1
ATOM 657 C C . PHE A 1 88 ? 4.205 9.831 8.604 1.00 92.38 88 PHE A C 1
ATOM 659 O O . PHE A 1 88 ? 3.128 10.352 8.917 1.00 92.38 88 PHE A O 1
ATOM 666 N N . SER A 1 89 ? 4.939 10.284 7.591 1.00 93.75 89 SER A N 1
ATOM 667 C CA . SER A 1 89 ? 4.546 11.378 6.693 1.00 93.75 89 SER A CA 1
ATOM 668 C C . SER A 1 89 ? 4.509 10.884 5.252 1.00 93.75 89 SER A C 1
ATOM 670 O O . SER A 1 89 ? 5.265 9.984 4.896 1.00 93.75 89 SER A O 1
ATOM 672 N N . ASN A 1 90 ? 3.670 11.504 4.421 1.00 93.44 90 ASN A N 1
ATOM 673 C CA . ASN A 1 90 ? 3.536 11.172 3.001 1.00 93.44 90 ASN A CA 1
ATOM 674 C C . ASN A 1 90 ? 3.286 9.667 2.784 1.00 93.44 90 ASN A C 1
ATOM 676 O O . ASN A 1 90 ? 2.248 9.159 3.210 1.00 93.44 90 ASN A O 1
ATOM 680 N N . CYS A 1 91 ? 4.228 8.971 2.149 1.00 92.25 91 CYS A N 1
ATOM 681 C CA . CYS A 1 91 ? 4.183 7.535 1.879 1.00 92.25 91 CYS A CA 1
ATOM 682 C C . CYS A 1 91 ? 5.420 6.815 2.449 1.00 92.25 91 CYS A C 1
ATOM 684 O O . CYS A 1 91 ? 5.824 5.768 1.955 1.00 92.25 91 CYS A O 1
ATOM 686 N N . GLU A 1 92 ? 6.046 7.395 3.480 1.00 90.19 92 GLU A N 1
ATOM 687 C CA . GLU A 1 92 ? 7.243 6.864 4.145 1.00 90.19 92 GLU A CA 1
ATOM 688 C C . GLU A 1 92 ? 6.883 5.779 5.166 1.00 90.19 92 GLU A C 1
ATOM 690 O O . GLU A 1 92 ? 6.991 5.971 6.377 1.00 90.19 92 GLU A O 1
ATOM 695 N N . VAL A 1 93 ? 6.396 4.649 4.666 1.00 88.25 93 VAL A N 1
ATOM 696 C CA . VAL A 1 93 ? 5.968 3.503 5.466 1.00 88.25 93 VAL A CA 1
ATOM 697 C C . VAL A 1 93 ? 6.244 2.218 4.691 1.00 88.25 93 VAL A C 1
ATOM 699 O O . VAL A 1 93 ? 6.108 2.200 3.470 1.00 88.25 93 VAL A O 1
ATOM 702 N N . GLY A 1 94 ? 6.657 1.156 5.386 1.00 82.19 94 GLY A N 1
ATOM 703 C CA . GLY A 1 94 ? 6.971 -0.119 4.733 1.00 82.19 94 GLY A CA 1
ATOM 704 C C . GLY A 1 94 ? 5.720 -0.852 4.251 1.00 82.19 94 GLY A C 1
ATOM 705 O O . GLY A 1 94 ? 5.680 -1.359 3.133 1.00 82.19 94 GLY A O 1
ATOM 706 N N . GLU A 1 95 ? 4.688 -0.884 5.093 1.00 90.00 95 GLU A N 1
ATOM 707 C CA . GLU A 1 95 ? 3.455 -1.617 4.828 1.00 90.00 95 GLU A CA 1
ATOM 708 C C . GLU A 1 95 ? 2.285 -0.969 5.576 1.00 90.00 95 GLU A C 1
ATOM 710 O O . GLU A 1 95 ? 2.365 -0.627 6.764 1.00 90.00 95 GLU A O 1
ATOM 715 N N . LEU A 1 96 ? 1.188 -0.793 4.849 1.00 94.50 96 LEU A N 1
ATOM 716 C CA . LEU A 1 96 ? -0.114 -0.451 5.398 1.00 94.50 96 LEU A CA 1
ATOM 717 C C . LEU A 1 96 ? -1.050 -1.633 5.221 1.00 94.50 96 LEU A C 1
ATOM 719 O O . LEU A 1 96 ? -0.876 -2.431 4.307 1.00 94.50 96 LEU A O 1
ATOM 723 N N . ARG A 1 97 ? -2.084 -1.708 6.048 1.00 95.00 97 ARG A N 1
ATOM 724 C CA . ARG A 1 97 ? -3.089 -2.757 5.936 1.00 95.00 97 ARG A CA 1
ATOM 725 C C . ARG A 1 97 ? -4.479 -2.184 6.113 1.00 95.00 97 ARG A C 1
ATOM 727 O O . ARG A 1 97 ? -4.737 -1.429 7.047 1.00 95.00 97 ARG A O 1
ATOM 734 N N . ILE A 1 98 ? -5.381 -2.566 5.219 1.00 95.50 98 ILE A N 1
ATOM 735 C CA . ILE A 1 98 ? -6.812 -2.320 5.378 1.00 95.50 98 ILE A CA 1
ATOM 736 C C . ILE A 1 98 ? -7.403 -3.561 6.025 1.00 95.50 98 ILE A C 1
ATOM 738 O O . ILE A 1 98 ? -7.365 -4.638 5.435 1.00 95.50 98 ILE A O 1
ATOM 742 N N . GLU A 1 99 ? -7.969 -3.416 7.215 1.00 94.00 99 GLU A N 1
ATOM 743 C CA . GLU A 1 99 ? -8.537 -4.525 7.973 1.00 94.00 99 GLU A CA 1
ATOM 744 C C . GLU A 1 99 ? -10.052 -4.410 8.076 1.00 94.00 99 GLU A C 1
ATOM 746 O O . GLU A 1 99 ? -10.627 -3.320 8.106 1.00 94.00 99 GLU A O 1
ATOM 751 N N . ARG A 1 100 ? -10.705 -5.567 8.198 1.00 92.06 100 ARG A N 1
ATOM 752 C CA . ARG A 1 100 ? -12.073 -5.664 8.696 1.00 92.06 100 ARG A CA 1
ATOM 753 C C . ARG A 1 100 ? -12.278 -6.956 9.465 1.00 92.06 100 ARG A C 1
ATOM 755 O O . ARG A 1 100 ? -12.081 -8.049 8.935 1.00 92.06 100 ARG A O 1
ATOM 762 N N . TYR A 1 101 ? -12.788 -6.824 10.683 1.00 90.25 101 TYR A N 1
ATOM 763 C CA . TYR A 1 101 ? -13.201 -7.962 11.496 1.00 90.25 101 TYR A CA 1
ATOM 764 C C . TYR A 1 101 ? -14.546 -8.524 11.034 1.00 90.25 101 TYR A C 1
ATOM 766 O O . TYR A 1 101 ? -15.462 -7.789 10.643 1.00 90.25 101 TYR A O 1
ATOM 774 N N . TRP A 1 102 ? -14.692 -9.848 11.107 1.00 86.94 102 TRP A N 1
ATOM 775 C CA . TRP A 1 102 ? -15.984 -10.487 10.893 1.00 86.94 102 TRP A CA 1
ATOM 776 C C . TRP A 1 102 ? -16.980 -10.023 11.966 1.00 86.94 102 TRP A C 1
ATOM 778 O O . TRP A 1 102 ? -16.640 -10.014 13.154 1.00 86.94 102 TRP A O 1
ATOM 788 N N . PRO A 1 103 ? -18.227 -9.677 11.590 1.00 86.50 103 PRO A N 1
ATOM 789 C CA . PRO A 1 103 ? -19.228 -9.234 12.553 1.00 86.50 103 PRO A CA 1
ATOM 790 C C . PRO A 1 103 ? -19.424 -10.243 13.692 1.00 86.50 103 PRO A C 1
ATOM 792 O O . PRO A 1 103 ? -19.728 -11.411 13.450 1.00 86.50 103 PRO A O 1
ATOM 795 N N . GLY A 1 104 ? -19.279 -9.776 14.935 1.00 86.38 104 GLY A N 1
ATOM 796 C CA . GLY A 1 104 ? -19.437 -10.604 16.135 1.00 86.38 104 GLY A CA 1
ATOM 797 C C . GLY A 1 104 ? -18.217 -11.454 16.505 1.00 86.38 104 GLY A C 1
ATOM 798 O O . GLY A 1 104 ? -18.344 -12.324 17.364 1.00 86.38 104 GLY A O 1
ATOM 799 N N . THR A 1 105 ? -17.060 -11.217 15.881 1.00 84.38 105 THR A N 1
ATOM 800 C CA . THR A 1 105 ? -15.779 -11.848 16.237 1.00 84.38 105 THR A CA 1
ATOM 801 C C . THR A 1 105 ? -14.706 -10.793 16.482 1.00 84.38 105 THR A C 1
ATOM 803 O O . THR A 1 105 ? -14.763 -9.716 15.894 1.00 84.38 105 THR A O 1
ATOM 806 N N . GLU A 1 106 ? -13.724 -11.122 17.319 1.00 79.94 106 GLU A N 1
ATOM 807 C CA . GLU A 1 106 ? -12.541 -10.281 17.578 1.00 79.94 106 GLU A CA 1
ATOM 808 C C . GLU A 1 106 ? -11.250 -10.917 17.030 1.00 79.94 106 GLU A C 1
ATOM 810 O O . GLU A 1 106 ? -10.200 -10.290 17.034 1.00 79.94 106 GLU A O 1
ATOM 815 N N . ASP A 1 107 ? -11.316 -12.162 16.551 1.00 83.88 107 ASP A N 1
ATOM 816 C CA . ASP A 1 107 ? -10.159 -12.977 16.162 1.00 83.88 107 ASP A CA 1
ATOM 817 C C . ASP A 1 107 ? -10.135 -13.346 14.671 1.00 83.88 107 ASP A C 1
ATOM 819 O O . ASP A 1 107 ? -9.161 -13.924 14.191 1.00 83.88 107 ASP A O 1
ATOM 823 N N . ARG A 1 108 ? -11.199 -13.030 13.924 1.00 86.94 108 ARG A N 1
ATOM 8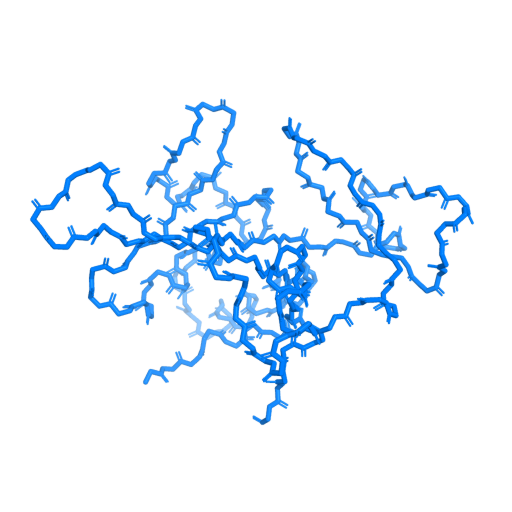24 C CA . ARG A 1 108 ? -11.278 -13.280 12.482 1.00 86.94 108 ARG A CA 1
ATOM 825 C C . ARG A 1 108 ? -11.337 -11.963 11.740 1.00 86.94 108 ARG A C 1
ATOM 827 O O . ARG A 1 108 ? -12.303 -11.214 11.887 1.00 86.94 108 ARG A O 1
ATOM 834 N N . MET A 1 109 ? -10.349 -11.731 10.889 1.00 89.12 109 MET A N 1
ATOM 835 C CA . MET A 1 109 ? -10.276 -10.556 10.032 1.00 89.12 109 MET A CA 1
ATOM 836 C C . MET A 1 109 ? -9.986 -10.960 8.588 1.00 89.12 109 MET A C 1
ATOM 838 O O . MET A 1 109 ? -9.262 -11.926 8.353 1.00 89.12 109 MET A O 1
ATOM 842 N N . CYS A 1 110 ? -10.555 -10.221 7.639 1.00 88.50 110 CYS A N 1
ATOM 843 C CA . CYS A 1 110 ? -9.984 -10.120 6.300 1.00 88.50 110 CYS A CA 1
ATOM 844 C C . CYS A 1 110 ? -9.089 -8.891 6.281 1.00 88.50 110 CYS A C 1
ATOM 846 O O . CYS A 1 110 ? -9.438 -7.873 6.892 1.00 88.50 110 CYS A O 1
ATOM 848 N N . TYR A 1 111 ?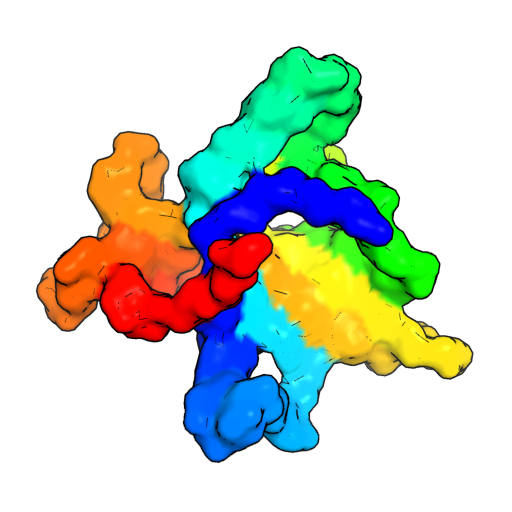 -8.007 -8.951 5.520 1.00 93.19 111 TYR A N 1
ATOM 849 C CA . TYR A 1 111 ? -7.193 -7.775 5.298 1.00 93.19 111 TYR A CA 1
ATOM 850 C C . TYR A 1 111 ? -6.609 -7.725 3.891 1.00 93.19 111 TYR A C 1
ATOM 852 O O . TYR A 1 111 ? -6.633 -8.701 3.141 1.00 93.19 111 TYR A O 1
ATOM 860 N N . THR A 1 112 ? -6.152 -6.541 3.510 1.00 94.12 112 THR A N 1
ATOM 861 C CA . THR A 1 112 ? -5.368 -6.329 2.299 1.00 94.12 112 THR A CA 1
ATOM 862 C C . THR A 1 112 ? -4.166 -5.478 2.652 1.00 94.12 112 THR A C 1
ATOM 864 O O . THR A 1 112 ? -4.338 -4.379 3.186 1.00 94.12 112 THR A O 1
ATOM 867 N N . ASP A 1 113 ? -2.982 -5.990 2.347 1.00 93.56 113 ASP A N 1
ATOM 868 C CA . ASP A 1 113 ? -1.720 -5.293 2.526 1.00 93.56 113 ASP A CA 1
ATOM 869 C C . ASP A 1 113 ? -1.472 -4.359 1.342 1.00 93.56 113 ASP A C 1
ATOM 871 O O . ASP A 1 113 ? -1.720 -4.686 0.176 1.00 93.56 113 ASP A O 1
ATOM 875 N N . LEU A 1 114 ? -1.014 -3.157 1.665 1.00 93.38 114 LEU A N 1
ATOM 876 C CA . LEU A 1 114 ? -0.635 -2.105 0.744 1.00 93.38 114 LEU A CA 1
ATOM 877 C C . LEU A 1 114 ? 0.861 -1.841 0.899 1.00 93.38 114 LEU A C 1
ATOM 879 O O . LEU A 1 114 ? 1.323 -1.286 1.901 1.00 93.38 114 LEU A O 1
ATOM 883 N N . TRP A 1 115 ? 1.592 -2.219 -0.142 1.00 91.38 115 TRP A N 1
ATOM 884 C CA . TRP A 1 115 ? 3.040 -2.117 -0.245 1.00 91.38 115 TRP A CA 1
ATOM 885 C C . TRP A 1 115 ? 3.450 -0.880 -1.052 1.00 91.38 115 TRP A C 1
ATOM 887 O O . TRP A 1 115 ? 2.803 -0.532 -2.043 1.00 91.38 115 TRP A O 1
ATOM 897 N N . PHE A 1 116 ? 4.555 -0.237 -0.672 1.00 90.25 116 PHE A N 1
ATOM 898 C CA . PHE A 1 116 ? 5.115 0.900 -1.409 1.00 90.25 116 PHE A CA 1
ATOM 899 C C . PHE A 1 116 ? 6.374 0.489 -2.167 1.00 90.25 116 PHE A C 1
ATOM 901 O O . PHE A 1 116 ? 7.269 -0.148 -1.611 1.00 90.25 116 PHE A O 1
ATOM 908 N N . LEU A 1 117 ? 6.411 0.836 -3.454 1.00 89.75 117 LEU A N 1
ATOM 909 C CA . LEU A 1 117 ? 7.468 0.448 -4.382 1.00 89.75 117 LEU A CA 1
ATOM 910 C C . LEU A 1 117 ? 8.339 1.638 -4.759 1.00 89.75 117 LEU A C 1
ATOM 912 O O . LEU A 1 117 ? 7.817 2.685 -5.145 1.00 89.75 117 LEU A O 1
ATOM 916 N N . ASP A 1 118 ? 9.649 1.438 -4.751 1.00 89.25 118 ASP A N 1
ATOM 917 C CA . ASP A 1 118 ? 10.621 2.395 -5.273 1.00 89.25 118 ASP A CA 1
ATOM 918 C C . ASP A 1 118 ? 11.254 1.859 -6.558 1.00 89.25 118 ASP A C 1
ATOM 920 O O . ASP A 1 118 ? 11.577 0.675 -6.659 1.00 89.25 118 ASP A O 1
ATOM 924 N N . HIS A 1 119 ? 11.456 2.719 -7.559 1.00 88.25 119 HIS A N 1
ATOM 925 C CA . HIS A 1 119 ? 12.317 2.357 -8.683 1.00 88.25 119 HIS A CA 1
ATOM 926 C C . HIS A 1 119 ? 13.767 2.279 -8.201 1.00 88.25 119 HIS A C 1
ATOM 928 O O . HIS A 1 119 ? 14.237 3.170 -7.494 1.00 88.25 119 HIS A O 1
ATOM 934 N N . GLU A 1 120 ? 14.519 1.283 -8.674 1.00 85.12 120 GLU A N 1
ATOM 935 C CA . GLU A 1 120 ? 15.960 1.175 -8.385 1.00 85.12 120 GLU A CA 1
ATOM 936 C C . GLU A 1 120 ? 16.727 2.440 -8.803 1.00 85.12 120 GLU A C 1
ATOM 938 O O . GLU A 1 120 ? 17.700 2.836 -8.169 1.00 85.12 120 GLU A O 1
ATOM 943 N N . SER A 1 121 ? 16.276 3.098 -9.870 1.00 80.12 121 SER A N 1
ATOM 944 C CA . SER A 1 121 ? 16.886 4.320 -10.389 1.00 80.12 121 SER A CA 1
ATOM 945 C C . SER A 1 121 ? 16.456 5.606 -9.677 1.00 80.12 121 SER A C 1
ATOM 947 O O . SER A 1 121 ? 16.948 6.671 -10.054 1.00 80.12 121 SER A O 1
ATOM 949 N N . SER A 1 122 ? 15.526 5.553 -8.718 1.00 78.44 122 SER A N 1
ATOM 950 C CA . SER A 1 122 ? 15.039 6.753 -8.032 1.00 78.44 122 SER A CA 1
ATOM 951 C C . SER A 1 122 ? 16.127 7.379 -7.159 1.00 78.44 122 SER A C 1
ATOM 953 O O . SER A 1 122 ? 16.864 6.695 -6.446 1.00 78.44 122 SER A O 1
ATOM 955 N N . GLU A 1 123 ? 16.228 8.709 -7.197 1.00 69.56 123 GLU A N 1
ATOM 956 C CA . GLU A 1 123 ? 17.158 9.449 -6.343 1.00 69.56 123 GLU A CA 1
ATOM 957 C C . GLU A 1 123 ? 16.800 9.231 -4.866 1.00 69.56 123 GLU A C 1
ATOM 959 O O . GLU A 1 123 ? 15.677 9.492 -4.446 1.00 69.56 123 GLU A O 1
ATOM 964 N N . GLY A 1 124 ? 17.764 8.747 -4.077 1.00 67.69 124 GLY A N 1
ATOM 965 C CA . GLY A 1 124 ? 17.564 8.470 -2.653 1.00 67.69 124 GLY A CA 1
ATOM 966 C C . GLY A 1 124 ? 16.914 7.121 -2.336 1.00 67.69 124 GLY A C 1
ATOM 967 O O . GLY A 1 124 ? 16.708 6.843 -1.158 1.00 67.69 124 GLY A O 1
ATOM 968 N N . ALA A 1 125 ? 16.637 6.276 -3.335 1.00 68.25 125 ALA A N 1
ATOM 969 C CA . ALA A 1 125 ? 16.164 4.919 -3.087 1.00 68.25 125 ALA A CA 1
ATOM 970 C C . ALA A 1 125 ? 17.273 4.061 -2.446 1.00 68.25 125 ALA A C 1
ATOM 972 O O . ALA A 1 125 ? 18.367 3.939 -3.004 1.00 68.25 125 ALA A O 1
ATOM 973 N N . ASP A 1 126 ? 16.990 3.412 -1.310 1.00 69.81 126 ASP A N 1
ATOM 974 C CA . ASP A 1 126 ? 17.840 2.351 -0.727 1.00 69.81 126 ASP A CA 1
ATOM 975 C C . ASP A 1 126 ? 17.527 1.001 -1.407 1.00 69.81 126 ASP A C 1
ATOM 977 O O . ASP A 1 126 ? 17.231 -0.033 -0.805 1.00 69.81 126 ASP A O 1
ATOM 981 N N . CYS A 1 127 ? 17.543 1.049 -2.738 1.00 74.50 127 CYS A N 1
ATOM 982 C CA . CYS A 1 127 ? 17.092 -0.003 -3.625 1.00 74.50 127 CYS A CA 1
ATOM 983 C C . CYS A 1 127 ? 18.273 -0.532 -4.434 1.00 74.50 127 CYS A C 1
ATOM 985 O O . CYS A 1 127 ? 18.841 0.175 -5.268 1.00 74.50 127 CYS A O 1
ATOM 987 N N . HIS A 1 128 ? 18.659 -1.783 -4.192 1.00 79.19 128 HIS A N 1
ATOM 988 C CA . HIS A 1 128 ? 19.772 -2.422 -4.891 1.00 79.19 128 HIS A CA 1
ATOM 989 C C . HIS A 1 128 ? 19.355 -3.815 -5.335 1.00 79.19 128 HIS A C 1
ATOM 991 O O . HIS A 1 128 ? 19.346 -4.754 -4.538 1.00 79.19 128 HIS A O 1
ATOM 997 N N . CYS A 1 129 ? 18.994 -3.939 -6.608 1.00 82.81 129 CYS A N 1
ATOM 998 C CA . CYS A 1 129 ? 18.545 -5.193 -7.170 1.00 82.81 129 CYS A CA 1
ATOM 999 C C . CYS A 1 129 ? 19.693 -5.977 -7.788 1.00 82.81 129 CYS A C 1
ATOM 1001 O O . CYS A 1 129 ? 20.597 -5.433 -8.428 1.00 82.81 129 CYS A O 1
ATOM 1003 N N . ASP A 1 130 ? 19.632 -7.298 -7.628 1.00 84.19 130 ASP A N 1
ATOM 1004 C CA . ASP A 1 130 ? 20.572 -8.180 -8.295 1.00 84.19 130 ASP A CA 1
ATOM 1005 C C . ASP A 1 130 ? 20.477 -8.011 -9.816 1.00 84.19 130 ASP A C 1
ATOM 1007 O O . ASP A 1 130 ? 19.410 -7.822 -10.409 1.00 84.19 130 ASP A O 1
ATOM 1011 N N . TRP A 1 131 ? 21.628 -8.128 -10.477 1.00 83.56 131 TRP A N 1
ATOM 1012 C CA . TRP A 1 131 ? 21.755 -7.939 -11.922 1.00 83.56 131 TRP A CA 1
ATOM 1013 C C . TRP A 1 131 ? 20.898 -8.910 -12.751 1.00 83.56 131 TRP A C 1
ATOM 1015 O O . TRP A 1 131 ? 20.669 -8.658 -13.934 1.00 83.56 131 TRP A O 1
ATOM 1025 N N . ASN A 1 132 ? 20.456 -10.020 -12.154 1.00 87.62 132 ASN A N 1
ATOM 1026 C CA . ASN A 1 132 ? 19.641 -11.048 -12.794 1.00 87.62 132 ASN A CA 1
ATOM 1027 C C . ASN A 1 132 ? 18.150 -10.682 -12.879 1.00 87.62 132 ASN A C 1
ATOM 1029 O O . ASN A 1 132 ? 17.426 -11.336 -13.629 1.00 87.62 132 ASN A O 1
ATOM 1033 N N . VAL A 1 133 ? 17.693 -9.653 -12.161 1.00 87.94 133 VAL A N 1
ATOM 1034 C CA . VAL A 1 133 ? 16.349 -9.098 -12.333 1.00 87.94 133 VAL A CA 1
ATOM 1035 C C . VAL A 1 133 ? 16.353 -8.242 -13.611 1.00 87.94 133 VAL A C 1
ATOM 1037 O O . VAL A 1 133 ? 17.259 -7.425 -13.793 1.00 87.94 133 VAL A O 1
ATOM 1040 N N . PRO A 1 134 ? 15.413 -8.413 -14.552 1.00 90.25 134 PRO A N 1
ATOM 1041 C CA . PRO A 1 134 ? 15.319 -7.546 -15.730 1.00 90.25 134 PRO A CA 1
ATOM 1042 C C . PRO A 1 134 ? 15.016 -6.082 -15.377 1.00 90.25 134 PRO A C 1
ATOM 1044 O O . PRO A 1 134 ? 14.231 -5.822 -14.476 1.00 90.25 134 PRO A O 1
ATOM 1047 N N . SER A 1 135 ? 15.615 -5.128 -16.098 1.00 87.56 135 SER A N 1
ATOM 1048 C CA . SER A 1 135 ? 15.300 -3.694 -15.973 1.00 87.56 135 SER A CA 1
ATOM 1049 C C . SER A 1 135 ? 14.139 -3.265 -16.892 1.00 87.56 135 SER A C 1
ATOM 1051 O O . SER A 1 135 ? 14.042 -3.811 -17.996 1.00 87.56 135 SER A O 1
ATOM 1053 N N . PRO A 1 136 ? 13.326 -2.254 -16.509 1.00 89.81 136 PRO A N 1
ATOM 1054 C CA . PRO A 1 136 ? 13.395 -1.493 -15.256 1.00 89.81 136 PRO A CA 1
ATOM 1055 C C . PRO A 1 136 ? 12.984 -2.327 -14.038 1.00 89.81 136 PRO A C 1
ATOM 1057 O O . PRO A 1 136 ? 12.241 -3.301 -14.160 1.00 89.81 136 PRO A O 1
ATOM 1060 N N . ARG A 1 137 ? 13.534 -1.971 -12.877 1.00 89.38 137 ARG A N 1
ATOM 1061 C CA . ARG A 1 137 ? 13.354 -2.710 -11.626 1.00 89.38 137 ARG A CA 1
ATOM 1062 C C . ARG A 1 137 ? 12.724 -1.813 -10.595 1.00 89.38 137 ARG A C 1
ATOM 1064 O O . ARG A 1 137 ? 13.124 -0.655 -10.451 1.00 89.38 137 ARG A O 1
ATOM 1071 N N . VAL A 1 138 ? 11.827 -2.407 -9.835 1.00 90.12 138 VAL A N 1
ATOM 1072 C CA . VAL A 1 138 ? 11.314 -1.818 -8.614 1.00 90.12 138 VAL A CA 1
ATOM 1073 C C . VAL A 1 138 ? 11.693 -2.698 -7.441 1.00 90.12 138 VAL A C 1
ATOM 1075 O O . VAL A 1 138 ? 11.921 -3.904 -7.591 1.00 90.12 138 VAL A O 1
ATOM 1078 N N . CYS A 1 139 ? 11.727 -2.100 -6.266 1.00 87.06 139 CYS A N 1
ATOM 1079 C CA . CYS A 1 139 ? 11.870 -2.824 -5.028 1.00 87.06 139 CYS A CA 1
ATOM 1080 C C . CYS A 1 139 ? 10.757 -2.492 -4.052 1.00 87.06 139 CYS A C 1
ATOM 1082 O O . CYS A 1 139 ? 10.232 -1.382 -4.012 1.00 87.06 139 CYS A O 1
ATOM 1084 N N . ILE A 1 140 ? 10.447 -3.497 -3.244 1.00 82.75 140 ILE A N 1
ATOM 1085 C CA . ILE A 1 140 ? 9.755 -3.328 -1.977 1.00 82.75 140 ILE A CA 1
ATOM 1086 C C . ILE A 1 140 ? 10.836 -3.154 -0.927 1.00 82.75 140 ILE A C 1
ATOM 1088 O O . ILE A 1 140 ? 11.655 -4.060 -0.728 1.00 82.75 140 ILE A O 1
ATOM 1092 N N . GLU A 1 141 ? 10.815 -2.013 -0.247 1.00 70.44 141 GLU A N 1
ATOM 1093 C CA . GLU A 1 141 ? 11.573 -1.837 0.978 1.00 70.44 141 GLU A CA 1
ATOM 1094 C C . GLU A 1 141 ? 10.626 -1.953 2.168 1.00 70.44 141 GLU A C 1
ATOM 1096 O O . GLU A 1 141 ? 9.955 -1.004 2.566 1.00 70.44 141 GLU A O 1
ATOM 1101 N N . ASN A 1 142 ? 10.578 -3.152 2.745 1.00 66.44 142 ASN A N 1
ATOM 1102 C CA . ASN A 1 142 ? 10.049 -3.325 4.084 1.00 66.44 142 ASN A CA 1
ATOM 1103 C C . ASN A 1 142 ? 11.248 -3.570 5.014 1.00 66.44 142 ASN A C 1
ATOM 1105 O O . ASN A 1 142 ? 11.942 -4.581 4.838 1.00 66.44 142 ASN A O 1
ATOM 1109 N N . PRO A 1 143 ? 11.512 -2.677 5.988 1.00 58.47 143 PRO A N 1
ATOM 1110 C CA . PRO A 1 143 ? 12.661 -2.801 6.885 1.00 58.47 143 PRO A CA 1
ATOM 1111 C C . PRO A 1 143 ? 12.653 -4.090 7.724 1.00 58.47 143 PRO A C 1
ATOM 1113 O O . PRO A 1 143 ? 13.665 -4.418 8.344 1.00 58.47 143 PRO A O 1
ATOM 1116 N N . TYR A 1 144 ? 11.545 -4.836 7.724 1.00 58.03 144 TYR A N 1
ATOM 1117 C CA . TYR A 1 144 ? 11.275 -5.912 8.669 1.00 58.03 144 TYR A CA 1
ATOM 1118 C C . TYR A 1 144 ? 11.362 -7.314 8.067 1.00 58.03 144 TYR A C 1
ATOM 1120 O O . TYR A 1 144 ? 11.841 -8.233 8.733 1.00 58.03 144 TYR A O 1
ATOM 1128 N N . TYR A 1 145 ? 10.933 -7.499 6.814 1.00 54.03 145 TYR A N 1
ATOM 1129 C CA . TYR A 1 145 ? 10.693 -8.849 6.283 1.00 54.03 145 TYR A CA 1
ATOM 1130 C C . TYR A 1 145 ? 11.332 -9.144 4.924 1.00 54.03 145 TYR A C 1
ATOM 1132 O O . TYR A 1 145 ? 11.668 -10.301 4.664 1.00 54.03 145 TYR A O 1
ATOM 1140 N N . SER A 1 146 ? 11.555 -8.145 4.064 1.00 56.84 146 SER A N 1
ATOM 1141 C CA . SER A 1 146 ? 12.105 -8.407 2.730 1.00 56.84 146 SER A CA 1
ATOM 1142 C C . SER A 1 146 ? 12.556 -7.145 2.004 1.00 56.84 146 SER A C 1
ATOM 1144 O O . SER A 1 146 ? 11.774 -6.212 1.833 1.00 56.84 146 SER A O 1
ATOM 1146 N N . ARG A 1 147 ? 13.773 -7.192 1.452 1.00 71.44 147 ARG A N 1
ATOM 1147 C CA . ARG A 1 147 ? 14.107 -6.453 0.231 1.00 71.44 147 ARG A CA 1
ATOM 1148 C C . ARG A 1 147 ? 13.763 -7.357 -0.943 1.00 71.44 147 ARG A C 1
ATOM 1150 O O . ARG A 1 147 ? 14.432 -8.364 -1.172 1.00 71.44 147 ARG A O 1
ATOM 1157 N N . GLY A 1 148 ? 12.661 -7.048 -1.613 1.00 80.56 148 GLY A N 1
ATOM 1158 C CA . GLY A 1 148 ? 12.222 -7.760 -2.809 1.00 80.56 148 GLY A CA 1
ATOM 1159 C C . GLY A 1 148 ? 12.529 -6.923 -4.036 1.00 80.56 148 GLY A C 1
ATOM 1160 O O . GLY A 1 148 ? 12.260 -5.730 -4.018 1.00 80.56 148 GLY A O 1
ATOM 1161 N N . CYS A 1 149 ? 13.062 -7.538 -5.088 1.00 87.94 149 CYS A N 1
ATOM 1162 C CA . CYS A 1 149 ? 13.247 -6.891 -6.381 1.00 87.94 149 CYS A CA 1
ATOM 1163 C C . CYS A 1 149 ? 12.370 -7.555 -7.426 1.00 87.94 149 CYS A C 1
ATOM 1165 O O . CYS A 1 149 ? 12.342 -8.782 -7.540 1.00 87.94 149 CYS A O 1
ATOM 1167 N N . ILE A 1 150 ? 11.662 -6.727 -8.182 1.00 88.12 150 ILE A N 1
ATOM 1168 C CA . ILE A 1 150 ? 10.666 -7.144 -9.158 1.00 88.12 150 ILE A CA 1
ATOM 1169 C C . ILE A 1 150 ? 11.010 -6.438 -10.468 1.00 88.12 150 ILE A C 1
ATOM 1171 O O . ILE A 1 150 ? 11.326 -5.245 -10.478 1.00 88.12 150 ILE A O 1
ATOM 1175 N N . ALA A 1 151 ? 10.985 -7.172 -11.580 1.00 88.94 151 ALA A N 1
ATOM 1176 C CA . ALA A 1 151 ? 11.016 -6.526 -12.882 1.00 88.94 151 ALA A CA 1
ATOM 1177 C C . ALA A 1 151 ? 9.680 -5.816 -13.087 1.00 88.94 151 ALA A C 1
ATOM 1179 O O . ALA A 1 151 ? 8.627 -6.429 -12.934 1.00 88.94 151 ALA A O 1
ATOM 1180 N N . GLU A 1 152 ? 9.706 -4.545 -13.472 1.00 87.00 152 GLU A N 1
ATOM 1181 C CA . GLU A 1 152 ? 8.481 -3.756 -13.639 1.00 87.00 152 GLU A CA 1
ATOM 1182 C C . GLU A 1 152 ? 7.522 -4.401 -14.659 1.00 87.00 152 GLU A C 1
ATOM 1184 O O . GLU A 1 152 ? 6.307 -4.382 -14.498 1.00 87.00 152 GLU A O 1
ATOM 1189 N N . ALA A 1 153 ? 8.074 -5.084 -15.668 1.00 85.94 153 ALA A N 1
ATOM 1190 C CA . ALA A 1 153 ? 7.308 -5.828 -16.667 1.00 85.94 153 ALA A CA 1
ATOM 1191 C C . ALA A 1 153 ? 6.509 -7.026 -16.108 1.00 85.94 153 ALA A C 1
ATOM 1193 O O . ALA A 1 153 ? 5.590 -7.497 -16.778 1.00 85.94 153 ALA A O 1
ATOM 1194 N N . ASP A 1 154 ? 6.853 -7.520 -14.915 1.00 83.44 154 ASP A N 1
ATOM 1195 C CA . ASP A 1 154 ? 6.153 -8.622 -14.244 1.00 83.44 154 ASP A CA 1
ATOM 1196 C C . ASP A 1 154 ? 5.026 -8.121 -13.323 1.00 83.44 154 ASP A C 1
ATOM 1198 O O . ASP A 1 154 ? 4.274 -8.920 -12.759 1.00 83.44 154 ASP A O 1
ATOM 1202 N N . MET A 1 155 ? 4.885 -6.802 -13.170 1.00 85.88 155 MET A N 1
ATOM 1203 C CA . MET A 1 155 ? 3.831 -6.201 -12.367 1.00 85.88 155 MET A CA 1
ATOM 1204 C C . MET A 1 155 ? 2.532 -6.119 -13.162 1.00 85.88 155 MET A C 1
ATOM 1206 O O . MET A 1 155 ? 2.511 -5.752 -14.338 1.00 85.88 155 MET A O 1
ATOM 1210 N N . PHE A 1 156 ? 1.419 -6.448 -12.508 1.00 86.50 156 PHE A N 1
ATOM 1211 C CA . PHE A 1 156 ? 0.107 -6.389 -13.136 1.00 86.50 156 PHE A CA 1
ATOM 1212 C C . PHE A 1 156 ? -0.638 -5.131 -12.686 1.00 86.50 156 PHE A C 1
ATOM 1214 O O . PHE A 1 156 ? -1.075 -5.082 -11.532 1.00 86.50 156 PHE A O 1
ATOM 1221 N N . PRO A 1 157 ? -0.799 -4.122 -13.559 1.00 85.00 157 PRO A N 1
ATOM 1222 C CA . PRO A 1 157 ? -1.446 -2.878 -13.179 1.00 85.00 157 PRO A CA 1
ATOM 1223 C C . PRO A 1 157 ? -2.927 -3.110 -12.878 1.00 85.00 157 PRO A C 1
ATOM 1225 O O . PRO A 1 157 ? -3.656 -3.746 -13.648 1.00 85.00 157 PRO A O 1
ATOM 1228 N N . LEU A 1 158 ? -3.386 -2.550 -11.765 1.00 79.19 158 LEU A N 1
ATOM 1229 C CA . LEU A 1 158 ? -4.797 -2.294 -11.537 1.00 79.19 158 LEU A CA 1
ATOM 1230 C C . LEU A 1 158 ? -5.190 -1.183 -12.512 1.00 79.19 158 LEU A C 1
ATOM 1232 O O . LEU A 1 158 ? -4.554 -0.135 -12.562 1.00 79.19 158 LEU A O 1
ATOM 1236 N N . LYS A 1 159 ? -6.170 -1.455 -13.374 1.00 68.25 159 LYS A N 1
ATOM 1237 C CA . LYS A 1 159 ? -6.550 -0.511 -14.426 1.00 68.25 159 LYS A CA 1
ATOM 1238 C C . LYS A 1 159 ? -6.998 0.822 -13.828 1.00 68.25 159 LYS A C 1
ATOM 1240 O O . LYS A 1 159 ? -7.957 0.850 -13.060 1.00 68.25 159 LYS A O 1
ATOM 1245 N N . ASP A 1 160 ? -6.373 1.896 -14.295 1.00 53.72 160 ASP A N 1
ATOM 1246 C CA . ASP A 1 160 ? -6.951 3.235 -14.289 1.00 53.72 160 ASP A CA 1
ATOM 1247 C C . ASP A 1 160 ? -7.832 3.360 -15.545 1.00 53.72 160 ASP A C 1
ATOM 1249 O O . ASP A 1 160 ? -7.339 3.700 -16.623 1.00 53.72 160 ASP A O 1
ATOM 1253 N N . ASP A 1 161 ? -9.114 2.998 -15.433 1.00 46.16 161 ASP A N 1
ATOM 1254 C CA . ASP A 1 161 ? -10.125 3.327 -16.453 1.00 46.16 161 ASP A CA 1
ATOM 1255 C C . ASP A 1 161 ? -10.619 4.779 -16.277 1.00 46.16 161 ASP A C 1
ATOM 1257 O O . ASP A 1 161 ? -11.000 5.154 -15.140 1.00 46.16 161 ASP A O 1
#

Sequence (161 aa):
MASVGLKDSFLVWGSLLGWYRHNGGVIPWDFDGDIAVMKESCNATIDALHSKGSGVRNIAQAVDAELPEGYHMVTITDDGVSTDLTTFSNCEVGELRIERYWPGTEDRMCYTDLWFLDHESSEGADCHCDWNVPSPRVCIENPYYSRGCIAEADMFPLKDD

Solvent-accessible surface area (backbone atoms only — not comparable to full-atom values): 9234 Å² total; per-residue (Å²): 131,76,77,80,61,74,46,70,30,24,38,33,72,67,36,34,52,11,25,70,75,47,84,70,32,68,46,93,82,60,69,62,39,37,37,32,30,33,36,68,42,42,37,53,34,48,54,55,40,46,75,72,68,46,87,63,63,26,53,60,53,51,48,40,76,60,47,58,93,75,46,44,54,33,36,58,51,97,94,39,82,34,77,67,71,75,83,47,49,44,60,69,57,40,34,35,33,42,37,31,58,44,91,95,48,93,86,46,61,47,41,34,40,42,35,37,30,44,44,44,85,43,89,89,46,97,41,84,68,64,87,86,53,54,82,63,38,30,24,39,60,30,98,85,82,43,84,45,68,43,33,53,88,79,55,45,69,56,82,88,128

Nearest PDB structures (foldseek):
  2xy2-assembly1_A  TM=3.690E-01  e=2.728E+00  Homo sapiens
  5b22-assembly1_A  TM=2.702E-01  e=1.443E+00  Mus musculus
  6xq6-assembly1_B-4  TM=2.689E-01  e=2.728E+00  Homo sapiens
  3o3u-assembly1_N  TM=2.476E-01  e=4.838E+00  Escherichia coli

Organism: Oxyrrhis marina (NCBI:txid2969)

Secondary structure (DSSP, 8-state):
-------SEEE-HHHHHHHHHTTT---TT--EEEEEEEHHHHHHHHHHHHHTT----BHHHHHHTTSPTT-EEEEEETTEEE--TTSS-BT--SEEEEEEEPTT-SS-EEEEEEEEEEETTSTT------TTSPSSEEEEEETTTEEEEEEGGG-EEPP--

Foldseek 3Di:
DDDLQQFQKFFDDQQVVQCVVPVHGGDPPDQEGEMEGELVSQLVSVVVCVVVVHPDFEDQVSVQVVDPPQKHKWAQDPVGTHSPPPPDGYHPGLKMKIWGADPPDDPRIYIYIYFYKYFLPDDPDPADDDPPADPRWIWRDDVPDDTDIHHPVPTGGDDPD

Mean predicted aligned error: 5.3 Å

Radius of gyration: 16.0 Å; Cα contacts (8 Å, |Δi|>4): 293; chains: 1; bounding box: 41×43×34 Å